Protein AF-A0A6A5GHJ8-F1 (afdb_monomer_lite)

Structure (mmCIF, N/CA/C/O backbone):
data_AF-A0A6A5GHJ8-F1
#
_entry.id   AF-A0A6A5GHJ8-F1
#
loop_
_atom_site.group_PDB
_atom_site.id
_atom_site.type_symbol
_atom_site.label_atom_id
_atom_site.label_alt_id
_atom_site.label_comp_id
_atom_site.label_asym_id
_atom_site.label_entity_id
_atom_site.label_seq_id
_atom_site.pdbx_PDB_ins_code
_atom_site.Cartn_x
_atom_site.Cartn_y
_atom_site.Cartn_z
_atom_site.occupancy
_atom_site.B_iso_or_equiv
_atom_site.auth_seq_id
_atom_site.auth_comp_id
_atom_site.auth_asym_id
_atom_site.auth_atom_id
_atom_site.pdbx_PDB_model_num
ATOM 1 N N . MET A 1 1 ? 46.602 -2.888 20.225 1.00 34.94 1 MET A N 1
ATOM 2 C CA . MET A 1 1 ? 45.746 -1.893 19.546 1.00 34.94 1 MET A CA 1
ATOM 3 C C . MET A 1 1 ? 44.766 -2.659 18.675 1.00 34.94 1 MET A C 1
ATOM 5 O O . MET A 1 1 ? 45.175 -3.186 17.652 1.00 34.94 1 MET A O 1
ATOM 9 N N . ALA A 1 2 ? 43.526 -2.841 19.134 1.00 34.81 2 ALA A N 1
ATOM 10 C CA . ALA A 1 2 ? 42.491 -3.507 18.349 1.00 34.81 2 ALA A CA 1
ATOM 11 C C . ALA A 1 2 ? 41.750 -2.437 17.544 1.00 34.81 2 ALA A C 1
ATOM 13 O O . ALA A 1 2 ? 40.943 -1.687 18.087 1.00 34.81 2 ALA A O 1
ATOM 14 N N . SER A 1 3 ? 42.080 -2.329 16.262 1.00 38.59 3 SER A N 1
ATOM 15 C CA . SER A 1 3 ? 41.317 -1.566 15.281 1.00 38.59 3 SER A CA 1
ATOM 16 C C . SER A 1 3 ? 39.953 -2.238 15.123 1.00 38.59 3 SER A C 1
ATOM 18 O O . SER A 1 3 ? 39.800 -3.218 14.395 1.00 38.59 3 SER A O 1
ATOM 20 N N . GLN A 1 4 ? 38.955 -1.743 15.860 1.00 37.94 4 GLN A N 1
ATOM 21 C CA . GLN A 1 4 ? 37.564 -2.109 15.636 1.00 37.94 4 GLN A CA 1
ATOM 22 C C . GLN A 1 4 ? 37.184 -1.659 14.226 1.00 37.94 4 GLN A C 1
ATOM 24 O O . GLN A 1 4 ? 37.073 -0.471 13.931 1.00 37.94 4 GLN A O 1
ATOM 29 N N . SER A 1 5 ? 37.035 -2.646 13.344 1.00 37.50 5 SER A N 1
ATOM 30 C CA . SER A 1 5 ? 36.399 -2.501 12.045 1.00 37.50 5 SER A CA 1
ATOM 31 C C . SER A 1 5 ? 35.004 -1.928 12.279 1.00 37.50 5 SER A C 1
ATOM 33 O O . SER A 1 5 ? 34.115 -2.613 12.788 1.00 37.50 5 SER A O 1
ATOM 35 N N . PHE A 1 6 ? 34.839 -0.649 11.948 1.00 31.45 6 PHE A N 1
ATOM 36 C CA . PHE A 1 6 ? 33.551 0.018 11.852 1.00 31.45 6 PHE A CA 1
ATOM 37 C C . PHE A 1 6 ? 32.807 -0.647 10.689 1.00 31.45 6 PHE A C 1
ATOM 39 O O . PHE A 1 6 ? 32.871 -0.206 9.544 1.00 31.45 6 PHE A O 1
ATOM 46 N N . ARG A 1 7 ? 32.181 -1.801 10.957 1.00 34.72 7 ARG A N 1
ATOM 47 C CA . ARG A 1 7 ? 31.175 -2.372 10.066 1.00 34.72 7 ARG A CA 1
ATOM 48 C C . ARG A 1 7 ? 30.065 -1.340 10.012 1.00 34.72 7 ARG A C 1
ATOM 50 O O . ARG A 1 7 ? 29.261 -1.271 10.936 1.00 34.72 7 ARG A O 1
ATOM 57 N N . SER A 1 8 ? 30.062 -0.536 8.953 1.00 38.72 8 SER A N 1
ATOM 58 C CA . SER A 1 8 ? 28.949 0.325 8.580 1.00 38.72 8 SER A CA 1
ATOM 59 C C . SER A 1 8 ? 27.698 -0.542 8.544 1.00 38.72 8 SER A C 1
ATOM 61 O O . SER A 1 8 ? 27.477 -1.313 7.609 1.00 38.72 8 SER A O 1
ATOM 63 N N . GLN A 1 9 ? 26.928 -0.501 9.629 1.00 37.31 9 GLN A N 1
ATOM 64 C CA . GLN A 1 9 ? 25.613 -1.106 9.664 1.00 37.31 9 GLN A CA 1
ATOM 65 C C . GLN A 1 9 ? 24.791 -0.370 8.603 1.00 37.31 9 GLN A C 1
ATOM 67 O O . GLN A 1 9 ? 24.818 0.862 8.590 1.00 37.31 9 GLN A O 1
ATOM 72 N N . PRO A 1 10 ? 24.098 -1.076 7.694 1.00 39.78 10 PRO A N 1
ATOM 73 C CA . PRO A 1 10 ? 23.221 -0.405 6.754 1.00 39.78 10 PRO A CA 1
ATOM 74 C C . PRO A 1 10 ? 22.188 0.368 7.570 1.00 39.78 10 PRO A C 1
ATOM 76 O O . PRO A 1 10 ? 21.503 -0.211 8.427 1.00 39.78 10 PRO A O 1
ATOM 79 N N . MET A 1 11 ? 22.166 1.680 7.329 1.00 34.62 11 MET A N 1
ATOM 80 C CA . MET A 1 11 ? 21.236 2.636 7.916 1.00 34.62 11 MET A CA 1
ATOM 81 C C . MET A 1 11 ? 19.828 2.053 7.798 1.00 34.62 11 MET A C 1
ATOM 83 O O . MET A 1 11 ? 19.478 1.469 6.776 1.00 34.62 11 MET A O 1
ATOM 87 N N . GLU A 1 12 ? 19.031 2.167 8.851 1.00 40.69 12 GLU A N 1
ATOM 88 C CA . GLU A 1 12 ? 17.725 1.509 8.999 1.00 40.69 12 GLU A CA 1
ATOM 89 C C . GLU A 1 12 ? 16.799 1.718 7.781 1.00 40.69 12 GLU A C 1
ATOM 91 O O . GLU A 1 12 ? 16.112 0.793 7.352 1.00 40.69 12 GLU A O 1
ATOM 96 N N . GLY A 1 13 ? 16.909 2.876 7.118 1.00 37.28 13 GLY A N 1
ATOM 97 C CA . GLY A 1 13 ? 16.238 3.172 5.848 1.00 37.28 13 GLY A CA 1
ATOM 98 C C . GLY A 1 13 ? 16.669 2.304 4.654 1.00 37.28 13 GLY A C 1
ATOM 99 O O . GLY A 1 13 ? 15.821 1.903 3.866 1.00 37.28 13 GLY A O 1
ATOM 100 N N . GLU A 1 14 ? 17.946 1.932 4.520 1.00 34.12 14 GLU A N 1
ATOM 101 C CA . GLU A 1 14 ? 18.407 1.013 3.463 1.00 34.12 14 GLU A CA 1
ATOM 102 C C . GLU A 1 14 ? 17.938 -0.424 3.700 1.00 34.12 14 GLU A C 1
ATOM 104 O O . GLU A 1 14 ? 17.743 -1.185 2.750 1.00 34.12 14 GLU A O 1
ATOM 109 N N . ARG A 1 15 ? 17.765 -0.808 4.970 1.00 46.78 15 ARG A N 1
ATOM 110 C CA . ARG A 1 15 ? 17.243 -2.127 5.339 1.00 46.78 15 ARG A CA 1
ATOM 111 C C . ARG A 1 15 ? 15.762 -2.235 4.986 1.00 46.78 15 ARG A C 1
ATOM 113 O O . ARG A 1 15 ? 15.377 -3.244 4.405 1.00 46.78 15 ARG A O 1
ATOM 120 N N . LEU A 1 16 ? 15.001 -1.168 5.246 1.00 45.66 16 LEU A N 1
ATOM 121 C CA . LEU A 1 16 ? 13.592 -1.033 4.872 1.00 45.66 16 LEU A CA 1
ATOM 122 C C . LEU A 1 16 ? 13.396 -0.997 3.352 1.00 45.66 16 LEU A C 1
ATOM 124 O O . LEU A 1 16 ? 12.539 -1.694 2.830 1.00 45.66 16 LEU A O 1
ATOM 128 N N . ILE A 1 17 ? 14.231 -0.265 2.607 1.00 48.81 17 ILE A N 1
ATOM 129 C CA . ILE A 1 17 ? 14.147 -0.251 1.136 1.00 48.81 17 ILE A CA 1
ATOM 130 C C . ILE A 1 17 ? 14.503 -1.626 0.561 1.00 48.81 17 ILE A C 1
ATOM 132 O O . ILE A 1 17 ? 13.843 -2.091 -0.360 1.00 48.81 17 ILE A O 1
ATOM 136 N N . LYS A 1 18 ? 15.509 -2.323 1.103 1.00 52.31 18 LYS A N 1
ATOM 137 C CA . LYS A 1 18 ? 15.834 -3.690 0.663 1.00 52.31 18 LYS A CA 1
ATOM 138 C C . LYS A 1 18 ? 14.726 -4.681 1.011 1.00 52.31 18 LYS A C 1
ATOM 140 O O . LYS A 1 18 ? 14.413 -5.509 0.162 1.00 52.31 18 LYS A O 1
ATOM 145 N N . SER A 1 19 ? 14.125 -4.605 2.200 1.00 55.12 19 SER A N 1
ATOM 146 C CA . SER A 1 19 ? 12.979 -5.453 2.548 1.00 55.12 19 SER A CA 1
ATOM 147 C C . SER A 1 19 ? 11.765 -5.138 1.685 1.00 55.12 19 SER A C 1
ATOM 149 O O . SER A 1 19 ? 11.141 -6.073 1.210 1.00 55.12 19 SER A O 1
ATOM 151 N N . ASP A 1 20 ? 11.488 -3.866 1.394 1.00 55.97 20 ASP A N 1
ATOM 152 C CA . ASP A 1 20 ? 10.371 -3.447 0.542 1.00 55.97 20 ASP A CA 1
ATOM 153 C C . ASP A 1 20 ? 10.600 -3.864 -0.915 1.00 55.97 20 ASP A C 1
ATOM 155 O O . ASP A 1 20 ? 9.678 -4.335 -1.566 1.00 55.97 20 ASP A O 1
ATOM 159 N N . VAL A 1 21 ? 11.828 -3.763 -1.432 1.00 55.88 21 VAL A N 1
ATOM 160 C CA . VAL A 1 21 ? 12.186 -4.197 -2.794 1.00 55.88 21 VAL A CA 1
ATOM 161 C C . VAL A 1 21 ? 12.163 -5.717 -2.916 1.00 55.88 21 VAL A C 1
ATOM 163 O O . VAL A 1 21 ? 11.710 -6.225 -3.938 1.00 55.88 21 VAL A O 1
ATOM 166 N N . ILE A 1 22 ? 12.621 -6.456 -1.900 1.00 59.03 22 ILE A N 1
ATOM 167 C CA . ILE A 1 22 ? 12.542 -7.921 -1.897 1.00 59.03 22 ILE A CA 1
ATOM 168 C C . ILE A 1 22 ? 11.088 -8.367 -1.726 1.00 59.03 22 ILE A C 1
ATOM 170 O O . ILE A 1 22 ? 10.646 -9.202 -2.499 1.00 59.03 22 ILE A O 1
ATOM 174 N N . TRP A 1 23 ? 10.319 -7.764 -0.817 1.00 59.50 23 TRP A N 1
ATOM 175 C CA . TRP A 1 23 ? 8.888 -8.027 -0.633 1.00 59.50 23 TRP A CA 1
ATOM 176 C C . TRP A 1 23 ? 8.089 -7.708 -1.892 1.00 59.50 23 TRP A C 1
ATOM 178 O O . TRP A 1 23 ? 7.283 -8.518 -2.322 1.00 59.50 23 TRP A O 1
ATOM 188 N N . TYR A 1 24 ? 8.342 -6.567 -2.531 1.00 57.81 24 TYR A N 1
ATOM 189 C CA . TYR A 1 24 ? 7.675 -6.165 -3.766 1.00 57.81 24 TYR A CA 1
ATOM 190 C C . TYR A 1 24 ? 8.089 -7.067 -4.926 1.00 57.81 24 TYR A C 1
ATOM 192 O O . TYR A 1 24 ? 7.242 -7.458 -5.714 1.00 57.81 24 TYR A O 1
ATOM 200 N N . LYS A 1 25 ? 9.362 -7.471 -5.016 1.00 53.84 25 LYS A N 1
ATOM 201 C CA . LYS A 1 25 ? 9.823 -8.447 -6.011 1.00 53.84 25 LYS A CA 1
ATOM 202 C C . LYS A 1 25 ? 9.192 -9.824 -5.786 1.00 53.84 25 LYS A C 1
ATOM 204 O O . LYS A 1 25 ? 8.771 -10.437 -6.758 1.00 53.84 25 LYS A O 1
ATOM 209 N N . ASP A 1 26 ? 9.097 -10.293 -4.545 1.00 52.75 26 ASP A N 1
ATOM 210 C CA . ASP A 1 26 ? 8.532 -11.604 -4.205 1.00 52.75 26 ASP A CA 1
ATOM 211 C C . ASP A 1 26 ? 7.001 -11.593 -4.361 1.00 52.75 26 ASP A C 1
ATOM 213 O O . ASP A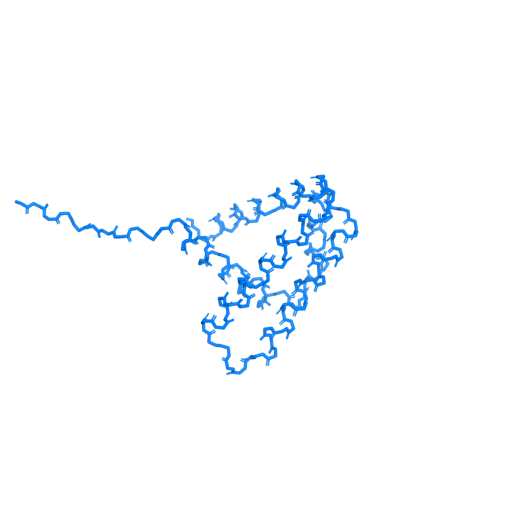 1 26 ? 6.450 -12.469 -5.018 1.00 52.75 26 ASP A O 1
ATOM 217 N N . LYS A 1 27 ? 6.288 -10.556 -3.903 1.00 53.25 27 LYS A N 1
ATOM 218 C CA . LYS A 1 27 ? 4.840 -10.426 -4.137 1.00 53.25 27 LYS A CA 1
ATOM 219 C C . LYS A 1 27 ? 4.488 -10.171 -5.599 1.00 53.25 27 LYS A C 1
ATOM 221 O O . LYS A 1 27 ? 3.649 -10.892 -6.124 1.00 53.25 27 LYS A O 1
ATOM 226 N N . LEU A 1 28 ? 5.137 -9.238 -6.308 1.00 51.16 28 LEU A N 1
ATOM 227 C CA . LEU A 1 28 ? 4.813 -9.016 -7.727 1.00 51.16 28 LEU A CA 1
ATOM 228 C C . LEU A 1 28 ? 5.164 -10.222 -8.602 1.00 51.16 28 LEU A C 1
ATOM 230 O O . LEU A 1 28 ? 4.413 -10.508 -9.531 1.00 51.16 28 LEU A O 1
ATOM 234 N N . CYS A 1 29 ? 6.271 -10.929 -8.344 1.00 41.03 29 CYS A N 1
ATOM 235 C CA . CYS A 1 29 ? 6.628 -12.098 -9.154 1.00 41.03 29 CYS A CA 1
ATOM 236 C C . CYS A 1 29 ? 5.792 -13.345 -8.829 1.00 41.03 29 CYS A C 1
ATOM 238 O O . CYS A 1 29 ? 5.727 -14.237 -9.673 1.00 41.03 29 CYS A O 1
ATOM 240 N N . THR A 1 30 ? 5.138 -13.414 -7.663 1.00 40.94 30 THR A N 1
ATOM 241 C CA . THR A 1 30 ? 4.345 -14.592 -7.258 1.00 40.94 30 THR A CA 1
ATOM 242 C C . THR A 1 30 ? 2.824 -14.374 -7.355 1.00 40.94 30 THR A C 1
ATOM 244 O O . THR A 1 30 ? 2.070 -15.344 -7.384 1.00 40.94 30 THR A O 1
ATOM 247 N N . GLU A 1 31 ? 2.336 -13.132 -7.469 1.00 41.28 31 GLU A N 1
ATOM 248 C CA . GLU A 1 31 ? 0.897 -12.803 -7.416 1.00 41.28 31 GLU A CA 1
ATOM 249 C C . GLU A 1 31 ? 0.249 -12.499 -8.778 1.00 41.28 31 GLU A C 1
ATOM 251 O O . GLU A 1 31 ? -0.695 -11.719 -8.870 1.00 41.28 31 GLU A O 1
ATOM 256 N N . THR A 1 32 ? 0.641 -13.186 -9.854 1.00 39.06 32 THR A N 1
ATOM 257 C CA . THR A 1 32 ? -0.217 -13.239 -11.061 1.00 39.06 32 THR A CA 1
ATOM 258 C C . THR A 1 32 ? -1.443 -14.159 -10.867 1.00 39.06 32 THR A C 1
ATOM 260 O O . THR A 1 32 ? -2.248 -14.300 -11.779 1.00 39.06 32 THR A O 1
ATOM 263 N N . PHE A 1 33 ? -1.630 -14.761 -9.677 1.00 38.25 33 PHE A N 1
ATOM 264 C CA . PHE A 1 33 ? -2.704 -15.732 -9.395 1.00 38.25 33 PHE A CA 1
ATOM 265 C C . PHE A 1 33 ? -3.437 -15.594 -8.037 1.00 38.25 33 PHE A C 1
ATOM 267 O O . PHE A 1 33 ? -4.150 -16.518 -7.653 1.00 38.25 33 PHE A O 1
ATOM 274 N N . LYS A 1 34 ? -3.330 -14.470 -7.302 1.00 48.34 34 LYS A N 1
ATOM 275 C CA . LYS A 1 34 ? -3.976 -14.315 -5.969 1.00 48.34 34 LYS A CA 1
ATOM 276 C C . LYS A 1 34 ? -4.600 -12.936 -5.682 1.00 48.34 34 LYS A C 1
ATOM 278 O O . LYS A 1 34 ? -4.554 -12.449 -4.556 1.00 48.34 34 LYS A O 1
ATOM 283 N N . SER A 1 35 ? -5.246 -12.325 -6.680 1.00 59.91 35 SER A N 1
ATOM 284 C CA . SER A 1 35 ? -6.064 -11.109 -6.480 1.00 59.91 35 SER A CA 1
ATOM 285 C C . SER A 1 35 ? -7.064 -11.267 -5.321 1.00 59.91 35 SER A C 1
ATOM 287 O O . SER A 1 35 ? -7.238 -10.348 -4.524 1.00 59.91 35 SER A O 1
ATOM 289 N N . ASP A 1 36 ? -7.674 -12.447 -5.181 1.00 70.81 36 ASP A N 1
ATOM 290 C CA . ASP A 1 36 ? -8.725 -12.683 -4.186 1.00 70.81 36 ASP A CA 1
ATOM 291 C C . ASP A 1 36 ? -8.197 -12.877 -2.761 1.00 70.81 36 ASP A C 1
ATOM 293 O O . ASP A 1 36 ? -8.817 -12.386 -1.821 1.00 70.81 36 ASP A O 1
ATOM 297 N N . GLU A 1 37 ? -7.042 -13.524 -2.575 1.00 75.19 37 GLU A N 1
ATOM 298 C CA . GLU A 1 37 ? -6.443 -13.671 -1.240 1.00 75.19 37 GLU A CA 1
ATOM 299 C C . GLU A 1 37 ? -5.918 -12.331 -0.722 1.00 75.19 37 GLU A C 1
ATOM 301 O O . GLU A 1 37 ? -6.205 -11.957 0.413 1.00 75.19 37 GLU A O 1
ATOM 306 N N . TYR A 1 38 ? -5.228 -11.557 -1.566 1.00 77.12 38 TYR A N 1
ATOM 307 C CA . TYR A 1 38 ? -4.754 -10.227 -1.182 1.00 77.12 38 TYR A CA 1
ATOM 308 C C . TYR A 1 38 ? -5.924 -9.284 -0.869 1.00 77.12 38 TYR A C 1
ATOM 310 O O . TYR A 1 38 ? -5.906 -8.573 0.137 1.00 77.12 38 TYR A O 1
ATOM 318 N N . ARG A 1 39 ? -6.996 -9.335 -1.670 1.00 84.00 39 ARG A N 1
ATOM 319 C CA . ARG A 1 39 ? -8.243 -8.617 -1.383 1.00 84.00 39 ARG A CA 1
ATOM 320 C C . ARG A 1 39 ? -8.862 -9.058 -0.055 1.00 84.00 39 ARG A C 1
ATOM 322 O O . ARG A 1 39 ? -9.246 -8.201 0.736 1.00 84.00 39 ARG A O 1
ATOM 329 N N . ALA A 1 40 ? -8.937 -10.363 0.210 1.00 86.94 40 ALA A N 1
ATOM 330 C CA . ALA A 1 40 ? -9.483 -10.899 1.454 1.00 86.94 40 ALA A CA 1
ATOM 331 C C . ALA A 1 40 ? -8.675 -10.451 2.681 1.00 86.94 40 ALA A C 1
ATOM 333 O O . ALA A 1 40 ? -9.263 -10.082 3.696 1.00 86.94 40 ALA A O 1
ATOM 334 N N . GLU A 1 41 ? -7.345 -10.406 2.587 1.00 85.62 41 GLU A N 1
ATOM 335 C CA . GLU A 1 41 ? -6.492 -9.894 3.662 1.00 85.62 41 GLU A CA 1
ATOM 336 C C . GLU A 1 41 ? -6.753 -8.411 3.951 1.00 85.62 41 GLU A C 1
ATOM 338 O O . GLU A 1 41 ? -6.886 -8.027 5.118 1.00 85.62 41 GLU A O 1
ATOM 343 N N . LEU A 1 42 ? -6.874 -7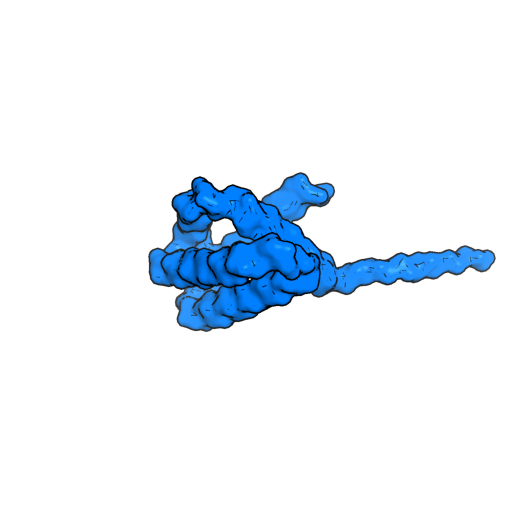.580 2.911 1.00 86.94 42 LEU A N 1
ATOM 344 C CA . LEU A 1 42 ? -7.176 -6.156 3.067 1.00 86.94 42 LEU A CA 1
ATOM 345 C C . LEU A 1 42 ? -8.554 -5.949 3.716 1.00 86.94 42 LEU A C 1
ATOM 347 O O . LEU A 1 42 ? -8.666 -5.207 4.692 1.00 86.94 42 LEU A O 1
ATOM 351 N N . VAL A 1 43 ? -9.577 -6.672 3.252 1.00 90.12 43 VAL A N 1
ATOM 352 C CA . VAL A 1 43 ? -10.925 -6.646 3.849 1.00 90.12 43 VAL A CA 1
ATOM 353 C C . VAL A 1 43 ? -10.889 -7.116 5.307 1.00 90.12 43 VAL A C 1
ATOM 355 O O . VAL A 1 43 ? -11.451 -6.460 6.181 1.00 90.12 43 VAL A O 1
ATOM 358 N N . SER A 1 44 ? -10.170 -8.203 5.609 1.00 90.38 44 SER A N 1
ATOM 359 C CA . SER A 1 44 ? -10.029 -8.718 6.981 1.00 90.38 44 SER A CA 1
ATOM 360 C C . SER A 1 44 ? -9.312 -7.747 7.925 1.00 90.38 44 SER A C 1
ATOM 362 O O . SER A 1 44 ? -9.488 -7.819 9.139 1.00 90.38 44 SER A O 1
ATOM 364 N N . SER A 1 45 ? -8.524 -6.821 7.369 1.00 86.19 45 SER A N 1
ATOM 365 C CA . SER A 1 45 ? -7.819 -5.781 8.122 1.00 86.19 45 SER A CA 1
ATOM 366 C C . SER A 1 45 ? -8.721 -4.594 8.479 1.00 86.19 45 SER A C 1
ATOM 368 O O . SER A 1 45 ? -8.289 -3.708 9.215 1.00 86.19 45 SER A O 1
ATOM 370 N N . GLY A 1 46 ? -9.971 -4.591 8.000 1.00 90.88 46 GLY A N 1
ATOM 371 C CA . GLY A 1 46 ? -10.972 -3.567 8.293 1.00 90.88 46 GLY A CA 1
ATOM 372 C C . GLY A 1 46 ? -11.010 -2.415 7.290 1.00 90.88 46 GLY A C 1
ATOM 373 O O . GLY A 1 46 ? -11.616 -1.393 7.591 1.00 90.88 46 GLY A O 1
ATOM 374 N N . LEU A 1 47 ? -10.373 -2.565 6.123 1.00 91.56 47 LEU A N 1
ATOM 375 C CA . LEU A 1 47 ? -10.442 -1.568 5.054 1.00 91.56 47 LEU A CA 1
ATOM 376 C C . LEU A 1 47 ? -11.820 -1.563 4.392 1.00 91.56 47 LEU A C 1
ATOM 378 O O . LEU A 1 47 ? -12.406 -2.614 4.115 1.00 91.56 47 LEU A O 1
ATOM 382 N N . THR A 1 48 ? -12.306 -0.367 4.076 1.00 94.19 48 THR A N 1
ATOM 383 C CA . THR A 1 48 ? -13.514 -0.184 3.273 1.00 94.19 48 THR A CA 1
ATOM 384 C C . THR A 1 48 ? -13.318 -0.706 1.852 1.00 94.19 48 THR A C 1
ATOM 386 O O . THR A 1 48 ? -12.214 -0.689 1.305 1.00 94.19 48 THR A O 1
ATOM 389 N N . GLN A 1 49 ? -14.410 -1.123 1.203 1.00 91.44 49 GLN A N 1
ATOM 390 C CA . GLN A 1 49 ? -14.348 -1.639 -0.168 1.00 91.44 49 GLN A CA 1
ATOM 391 C C . GLN A 1 49 ? -13.711 -0.632 -1.139 1.00 91.44 49 GLN A C 1
ATOM 393 O O . GLN A 1 49 ? -12.896 -1.016 -1.970 1.00 91.44 49 GLN A O 1
ATOM 398 N N . GLN A 1 50 ? -14.014 0.659 -0.976 1.00 92.19 50 GLN A N 1
ATOM 399 C CA . GLN A 1 50 ? -13.432 1.731 -1.782 1.00 92.19 50 GLN A CA 1
ATOM 400 C C . GLN A 1 50 ? -11.910 1.837 -1.598 1.00 92.19 50 GLN A C 1
ATOM 402 O O . GLN A 1 50 ? -11.182 1.966 -2.584 1.00 92.19 50 GLN A O 1
ATOM 407 N N . ALA A 1 51 ? -11.415 1.761 -0.358 1.00 90.62 51 ALA A N 1
ATOM 408 C CA . ALA A 1 51 ? -9.981 1.783 -0.086 1.00 90.62 51 ALA A CA 1
ATOM 409 C C . ALA A 1 51 ? -9.283 0.540 -0.663 1.00 90.62 51 ALA A C 1
ATOM 411 O O . ALA A 1 51 ? -8.234 0.660 -1.298 1.00 90.62 51 ALA A O 1
ATOM 412 N N . VAL A 1 52 ? -9.896 -0.639 -0.509 1.00 90.50 52 VAL A N 1
ATOM 413 C CA . VAL A 1 52 ? -9.410 -1.903 -1.085 1.00 90.50 52 VAL A CA 1
ATOM 414 C C . VAL A 1 52 ? -9.295 -1.808 -2.606 1.00 90.50 52 VAL A C 1
ATOM 416 O O . VAL A 1 52 ? -8.242 -2.124 -3.157 1.00 90.50 52 VAL A O 1
ATOM 419 N N . ASP A 1 53 ? -10.336 -1.333 -3.287 1.00 89.50 53 ASP A N 1
ATOM 420 C CA . ASP A 1 53 ? -10.349 -1.234 -4.749 1.00 89.50 53 ASP A CA 1
ATOM 421 C C . ASP A 1 53 ? -9.276 -0.251 -5.252 1.00 89.50 53 ASP A C 1
ATOM 423 O O . ASP A 1 53 ? -8.585 -0.524 -6.238 1.00 89.50 53 ASP A O 1
ATOM 427 N N . GLY A 1 54 ? -9.062 0.861 -4.539 1.00 89.38 54 GLY A N 1
ATOM 428 C CA . GLY A 1 54 ? -7.989 1.808 -4.844 1.00 89.38 54 GLY A CA 1
ATOM 429 C C . GLY A 1 54 ? -6.586 1.219 -4.663 1.00 89.38 54 GLY A C 1
ATOM 430 O O . GLY A 1 54 ? -5.741 1.374 -5.548 1.00 89.38 54 GLY A O 1
ATOM 431 N N . ILE A 1 55 ? -6.350 0.481 -3.571 1.00 88.19 55 ILE A N 1
ATOM 432 C CA . ILE A 1 55 ? -5.085 -0.234 -3.320 1.00 88.19 55 ILE A CA 1
ATOM 433 C C . ILE A 1 55 ? -4.815 -1.250 -4.437 1.00 88.19 55 ILE A C 1
ATOM 435 O O . ILE A 1 55 ? -3.718 -1.276 -5.000 1.00 88.19 55 ILE A O 1
ATOM 439 N N . LEU A 1 56 ? -5.817 -2.058 -4.799 1.00 86.31 56 LEU A N 1
ATOM 440 C CA . LEU A 1 56 ? -5.700 -3.053 -5.867 1.00 86.31 56 LEU A CA 1
ATOM 441 C C . LEU A 1 56 ? -5.390 -2.399 -7.216 1.00 86.31 56 LEU A C 1
ATOM 443 O O . LEU A 1 56 ? -4.518 -2.876 -7.942 1.00 86.31 56 LEU A O 1
ATOM 447 N N . ASN A 1 57 ? -6.039 -1.279 -7.534 1.00 87.62 57 ASN A N 1
ATOM 448 C CA . ASN A 1 57 ? -5.794 -0.556 -8.777 1.00 87.62 57 ASN A CA 1
ATOM 449 C C . ASN A 1 57 ? -4.369 0.027 -8.853 1.00 87.62 57 ASN A C 1
ATOM 451 O O . ASN A 1 57 ? -3.707 -0.082 -9.890 1.00 87.62 57 ASN A O 1
ATOM 455 N N . ILE A 1 58 ? -3.866 0.612 -7.759 1.00 87.06 58 ILE A N 1
ATOM 456 C CA . ILE A 1 58 ? -2.496 1.150 -7.687 1.00 87.06 58 ILE A CA 1
ATOM 457 C C . ILE A 1 58 ? -1.475 0.025 -7.867 1.00 87.06 58 ILE A C 1
ATOM 459 O O . ILE A 1 58 ? -0.566 0.140 -8.694 1.00 87.06 58 ILE A O 1
ATOM 463 N N . SER A 1 59 ? -1.641 -1.076 -7.133 1.00 82.31 59 SER A N 1
ATOM 464 C CA . SER A 1 59 ? -0.748 -2.235 -7.211 1.00 82.31 59 SER A CA 1
ATOM 465 C C . SER A 1 59 ? -0.787 -2.900 -8.589 1.00 82.31 59 SER A C 1
ATOM 467 O O . SER A 1 59 ? 0.266 -3.167 -9.169 1.00 82.31 59 SER A O 1
ATOM 469 N N . GLY A 1 60 ? -1.974 -3.078 -9.175 1.00 80.00 60 GLY A N 1
ATOM 470 C CA . GLY A 1 60 ? -2.133 -3.621 -10.526 1.00 80.00 60 GLY A CA 1
ATOM 471 C C . GLY A 1 60 ? -1.490 -2.737 -11.597 1.00 80.00 60 GLY A C 1
ATOM 472 O O . GLY A 1 60 ? -0.762 -3.227 -12.461 1.00 80.00 60 GLY A O 1
ATOM 473 N N . THR A 1 61 ? -1.673 -1.417 -11.509 1.00 83.69 61 THR A N 1
ATOM 474 C CA . THR A 1 61 ? -1.049 -0.457 -12.437 1.00 83.69 61 THR A CA 1
ATOM 475 C C . THR A 1 61 ? 0.475 -0.486 -12.337 1.00 83.69 61 THR A C 1
ATOM 477 O O . THR A 1 61 ? 1.170 -0.442 -13.360 1.00 83.69 61 THR A O 1
ATOM 480 N N . ALA A 1 62 ? 1.011 -0.584 -11.120 1.00 80.06 62 ALA A N 1
ATOM 481 C CA . ALA A 1 62 ? 2.447 -0.663 -10.892 1.00 80.06 62 ALA A CA 1
ATOM 482 C C . ALA A 1 62 ? 3.038 -1.978 -11.425 1.00 80.06 62 ALA A C 1
ATOM 484 O O . ALA A 1 62 ? 4.075 -1.944 -12.092 1.00 80.06 62 ALA A O 1
ATOM 485 N N . TYR A 1 63 ? 2.338 -3.104 -11.241 1.00 75.69 63 TYR A N 1
ATOM 486 C CA . TYR A 1 63 ? 2.711 -4.391 -11.833 1.00 75.69 63 TYR A CA 1
ATOM 487 C C . TYR A 1 63 ? 2.745 -4.328 -13.358 1.00 75.69 63 TYR A C 1
ATOM 489 O O . TYR A 1 63 ? 3.769 -4.644 -13.957 1.00 75.69 63 TYR A O 1
ATOM 497 N N . VAL A 1 64 ? 1.672 -3.855 -14.000 1.00 78.12 64 VAL A N 1
ATOM 498 C CA . VAL A 1 64 ? 1.613 -3.739 -15.467 1.00 78.12 64 VAL A CA 1
ATOM 499 C C . VAL A 1 64 ? 2.723 -2.826 -15.990 1.00 78.12 64 VAL A C 1
ATOM 501 O O . VAL A 1 64 ? 3.344 -3.126 -17.010 1.00 78.12 64 VAL A O 1
ATOM 504 N N . SER A 1 65 ? 3.004 -1.724 -15.293 1.00 77.06 65 SER A N 1
ATOM 505 C CA . SER A 1 65 ? 4.077 -0.794 -15.664 1.00 77.06 65 SER A CA 1
ATOM 506 C C . SER A 1 65 ? 5.461 -1.434 -15.552 1.00 77.06 65 SER A C 1
ATOM 508 O O . SER A 1 65 ? 6.299 -1.236 -16.428 1.00 77.06 65 SER A O 1
ATOM 510 N N . PHE A 1 66 ? 5.697 -2.230 -14.508 1.00 71.31 66 PHE A N 1
ATOM 511 C CA . PHE A 1 66 ? 6.948 -2.960 -14.324 1.00 71.31 66 PHE A CA 1
ATOM 512 C C . PHE A 1 66 ? 7.101 -4.109 -15.334 1.00 71.31 66 PHE A C 1
ATOM 514 O O . PHE A 1 66 ? 8.142 -4.222 -15.976 1.00 71.31 66 PHE A O 1
ATOM 521 N N . ALA A 1 67 ? 6.055 -4.913 -15.543 1.00 69.69 67 ALA A N 1
ATOM 522 C CA . ALA A 1 67 ? 6.051 -6.038 -16.478 1.00 69.69 67 ALA A CA 1
ATOM 523 C C . ALA A 1 67 ? 6.310 -5.596 -17.929 1.00 69.69 67 ALA A C 1
ATOM 525 O O . ALA A 1 67 ? 7.022 -6.276 -18.667 1.00 69.69 67 ALA A O 1
ATOM 526 N N . LYS A 1 68 ? 5.816 -4.414 -18.327 1.00 70.06 68 LYS A N 1
ATOM 527 C CA . LYS A 1 68 ? 6.123 -3.801 -19.634 1.00 70.06 68 LYS A CA 1
ATOM 528 C C . LYS A 1 68 ? 7.616 -3.519 -19.841 1.00 70.06 68 LYS A C 1
ATOM 530 O O . LYS A 1 68 ? 8.072 -3.521 -20.979 1.00 70.06 68 LYS A O 1
ATOM 535 N N . ASN A 1 69 ? 8.385 -3.338 -18.768 1.00 64.50 69 ASN A N 1
ATOM 536 C CA . ASN A 1 69 ? 9.838 -3.151 -18.826 1.00 64.50 69 ASN A CA 1
ATOM 537 C C . ASN A 1 69 ? 10.621 -4.484 -18.842 1.00 64.50 69 ASN A C 1
ATOM 539 O O . ASN A 1 69 ? 11.852 -4.466 -18.816 1.00 64.50 69 ASN A O 1
ATOM 543 N N . GLY A 1 70 ? 9.929 -5.631 -18.889 1.00 54.81 70 GLY A N 1
ATOM 544 C CA . GLY A 1 70 ? 10.416 -6.957 -18.488 1.00 54.81 70 GLY A CA 1
ATOM 545 C C . GLY A 1 70 ? 11.705 -7.487 -19.129 1.00 54.81 70 GLY A C 1
ATOM 546 O O . GLY A 1 70 ? 12.393 -8.272 -18.487 1.00 54.81 70 GLY A O 1
ATOM 547 N N . ALA A 1 71 ? 12.093 -7.052 -20.331 1.00 53.09 71 ALA A N 1
ATOM 548 C CA . ALA A 1 71 ? 13.351 -7.489 -20.958 1.00 53.09 71 ALA A CA 1
ATOM 549 C C . ALA A 1 71 ? 14.583 -6.659 -20.531 1.00 53.09 71 ALA A C 1
ATOM 551 O O . ALA A 1 71 ? 15.705 -7.149 -20.598 1.00 53.09 71 ALA A O 1
ATOM 552 N N . ASN A 1 72 ? 14.373 -5.423 -20.061 1.00 54.97 72 ASN A N 1
ATOM 553 C CA . ASN A 1 72 ? 15.425 -4.465 -19.685 1.00 54.97 72 ASN A CA 1
ATOM 554 C C . ASN A 1 72 ? 15.340 -4.057 -18.203 1.00 54.97 72 ASN A C 1
ATOM 556 O O . ASN A 1 72 ? 15.943 -3.067 -17.778 1.00 54.97 72 ASN A O 1
ATOM 560 N N . ALA A 1 73 ? 14.552 -4.779 -17.404 1.00 59.41 73 ALA A N 1
ATOM 561 C CA . ALA A 1 73 ? 14.380 -4.506 -15.987 1.00 59.41 73 ALA A CA 1
ATOM 562 C C . ALA A 1 73 ? 15.660 -4.883 -15.222 1.00 59.41 73 ALA A C 1
ATOM 564 O O . ALA A 1 73 ? 15.873 -6.032 -14.844 1.00 59.41 73 ALA A O 1
ATOM 565 N N . ASN A 1 74 ? 16.533 -3.900 -15.005 1.00 66.56 74 ASN A N 1
ATOM 566 C CA . ASN A 1 74 ? 17.658 -4.033 -14.087 1.00 66.56 74 ASN A CA 1
ATOM 567 C C . ASN A 1 74 ? 17.207 -3.767 -12.634 1.00 66.56 74 ASN A C 1
ATOM 569 O O . ASN A 1 74 ? 16.096 -3.299 -12.379 1.00 66.56 74 ASN A O 1
ATOM 573 N N . PHE A 1 75 ? 18.074 -4.070 -11.666 1.00 65.75 75 PHE A N 1
ATOM 574 C CA . PHE A 1 75 ? 17.763 -3.906 -10.241 1.00 65.75 75 PHE A CA 1
ATOM 575 C C . PHE A 1 75 ? 17.405 -2.457 -9.860 1.00 65.75 75 PHE A C 1
ATOM 577 O O . PHE A 1 75 ? 16.529 -2.254 -9.025 1.00 65.75 75 PHE A O 1
ATOM 584 N N . GLY A 1 76 ? 18.015 -1.459 -10.510 1.00 68.19 76 G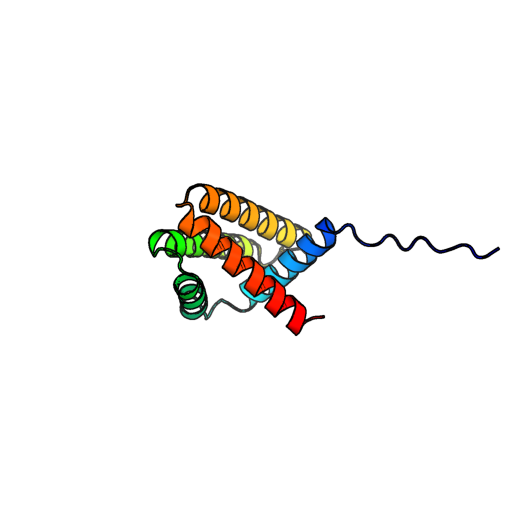LY A N 1
ATOM 585 C CA . GLY A 1 76 ? 17.671 -0.045 -10.324 1.00 68.19 76 GLY A CA 1
ATOM 586 C C . GLY A 1 76 ? 16.242 0.266 -10.768 1.00 68.19 76 GLY A C 1
ATOM 587 O O . GLY A 1 76 ? 15.464 0.807 -9.990 1.00 68.19 76 GLY A O 1
ATOM 588 N N . ASN A 1 77 ? 15.846 -0.201 -11.954 1.00 71.12 77 ASN A N 1
ATOM 589 C CA . ASN A 1 77 ? 14.480 -0.044 -12.466 1.00 71.12 77 ASN A CA 1
ATOM 590 C C . ASN A 1 77 ? 13.439 -0.694 -11.540 1.00 71.12 77 ASN A C 1
ATOM 592 O O . ASN A 1 77 ? 12.318 -0.199 -11.417 1.00 71.12 77 ASN A O 1
ATOM 596 N N . ALA A 1 78 ? 13.798 -1.805 -10.886 1.00 69.62 78 ALA A N 1
ATOM 597 C CA . ALA A 1 78 ? 12.949 -2.430 -9.879 1.00 69.62 78 ALA A CA 1
ATOM 598 C C . ALA A 1 78 ? 12.822 -1.550 -8.627 1.00 69.62 78 ALA A C 1
ATOM 600 O O . ALA A 1 78 ? 11.700 -1.302 -8.197 1.00 69.62 78 ALA A O 1
ATOM 601 N N . ILE A 1 79 ? 13.932 -1.026 -8.087 1.00 73.50 79 ILE A N 1
ATOM 602 C CA . ILE A 1 79 ? 13.915 -0.096 -6.942 1.00 73.50 79 ILE A CA 1
ATOM 603 C C . ILE A 1 79 ? 13.047 1.130 -7.243 1.00 73.50 79 ILE A C 1
ATOM 605 O O . ILE A 1 79 ? 12.206 1.499 -6.422 1.00 73.50 79 ILE A O 1
ATOM 609 N N . ASP A 1 80 ? 13.202 1.732 -8.421 1.00 79.12 80 ASP A N 1
ATOM 610 C CA . ASP A 1 80 ? 12.437 2.915 -8.818 1.00 79.12 80 ASP A CA 1
ATOM 611 C C . ASP A 1 80 ? 10.940 2.607 -8.927 1.00 79.12 80 ASP A C 1
ATOM 613 O O . ASP A 1 80 ? 10.103 3.376 -8.446 1.00 79.12 80 ASP A O 1
ATOM 617 N N . ALA A 1 81 ? 10.585 1.455 -9.507 1.00 77.69 81 ALA A N 1
ATOM 618 C CA . ALA A 1 81 ? 9.198 1.013 -9.606 1.00 77.69 81 ALA A CA 1
ATOM 619 C C . ALA A 1 81 ? 8.567 0.792 -8.221 1.00 77.69 81 ALA A C 1
ATOM 621 O O . ALA A 1 81 ? 7.457 1.270 -7.979 1.00 77.69 81 ALA A O 1
ATOM 622 N N . VAL A 1 82 ? 9.287 0.132 -7.305 1.00 75.19 82 VAL A N 1
ATOM 623 C CA . VAL A 1 82 ? 8.842 -0.096 -5.918 1.00 75.19 82 VAL A CA 1
ATOM 624 C C . VAL A 1 82 ? 8.658 1.233 -5.194 1.00 75.19 82 VAL A C 1
ATOM 626 O O . VAL A 1 82 ? 7.626 1.468 -4.572 1.00 75.19 82 VAL A O 1
ATOM 629 N N . THR A 1 83 ? 9.642 2.127 -5.304 1.00 80.00 83 THR A N 1
ATOM 630 C CA . THR A 1 83 ? 9.634 3.436 -4.640 1.00 80.00 83 THR A CA 1
ATOM 631 C C . THR A 1 83 ? 8.453 4.271 -5.120 1.00 80.00 83 THR A C 1
ATOM 633 O O . THR A 1 83 ? 7.702 4.820 -4.313 1.00 80.00 83 THR A O 1
ATOM 636 N N . LYS A 1 84 ? 8.223 4.310 -6.438 1.00 84.69 84 LYS A N 1
ATOM 637 C CA . LYS A 1 84 ? 7.089 5.023 -7.030 1.00 84.69 84 LYS A CA 1
ATOM 638 C C . LYS A 1 84 ? 5.751 4.429 -6.593 1.00 84.69 84 LYS A C 1
ATOM 640 O O . LYS A 1 84 ? 4.833 5.186 -6.267 1.00 84.69 84 LYS A O 1
ATOM 645 N N . TRP A 1 85 ? 5.632 3.102 -6.573 1.00 83.81 85 TRP A N 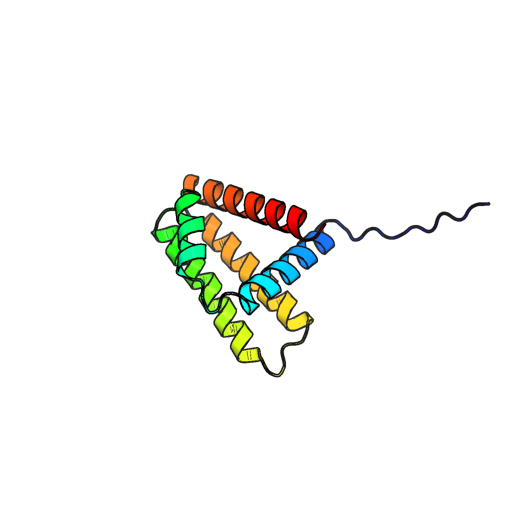1
ATOM 646 C CA . TRP A 1 85 ? 4.438 2.421 -6.072 1.00 83.81 85 TRP A CA 1
ATOM 647 C C . TRP A 1 85 ? 4.173 2.777 -4.608 1.00 83.81 85 TRP A C 1
ATOM 649 O O . TRP A 1 85 ? 3.074 3.225 -4.289 1.00 83.81 85 TRP A O 1
ATOM 659 N N . ARG A 1 86 ? 5.190 2.681 -3.747 1.00 81.06 86 ARG A N 1
ATOM 660 C CA . ARG A 1 86 ? 5.091 2.991 -2.316 1.00 81.06 86 ARG A CA 1
ATOM 661 C C . ARG A 1 86 ? 4.642 4.428 -2.080 1.00 81.06 86 ARG A C 1
ATOM 663 O O . ARG A 1 86 ? 3.678 4.648 -1.357 1.00 81.06 86 ARG A O 1
ATOM 670 N N . MET A 1 87 ? 5.263 5.399 -2.753 1.00 85.56 87 MET A N 1
ATOM 671 C CA . MET A 1 87 ? 4.855 6.806 -2.661 1.00 85.56 87 MET A CA 1
ATOM 672 C C . MET A 1 87 ? 3.408 7.026 -3.117 1.00 85.56 87 MET A C 1
ATOM 674 O O . MET A 1 87 ? 2.657 7.760 -2.478 1.00 85.56 87 MET A O 1
ATOM 678 N N . THR A 1 88 ? 3.003 6.389 -4.219 1.00 87.88 88 THR A N 1
ATOM 679 C CA . THR A 1 88 ? 1.628 6.482 -4.737 1.00 87.88 88 THR A CA 1
ATOM 680 C C . THR A 1 88 ? 0.632 5.904 -3.735 1.00 87.88 88 THR A C 1
ATOM 682 O O . THR A 1 88 ? -0.393 6.523 -3.458 1.00 87.88 88 THR A O 1
ATOM 685 N N . MET A 1 89 ? 0.965 4.753 -3.149 1.00 86.00 89 MET A N 1
ATOM 686 C CA . MET A 1 89 ? 0.158 4.078 -2.142 1.00 86.00 89 MET A CA 1
ATOM 687 C C . MET A 1 89 ? 0.024 4.915 -0.866 1.00 86.00 89 MET A C 1
ATOM 689 O O . MET A 1 89 ? -1.084 5.137 -0.391 1.00 86.00 89 MET A O 1
ATOM 693 N N . GLU A 1 90 ? 1.128 5.448 -0.339 1.00 84.50 90 GLU A N 1
ATOM 694 C CA . GLU A 1 90 ? 1.118 6.321 0.840 1.00 84.50 90 GLU A CA 1
ATOM 695 C C . GLU A 1 90 ? 0.281 7.584 0.616 1.00 84.50 90 GLU A C 1
ATOM 697 O O . GLU A 1 90 ? -0.475 7.995 1.497 1.00 84.50 90 GLU A O 1
ATOM 702 N N . ASN A 1 91 ? 0.394 8.199 -0.563 1.00 91.56 91 ASN A N 1
ATOM 703 C CA . ASN A 1 91 ? -0.404 9.370 -0.910 1.00 91.56 91 ASN A CA 1
ATOM 704 C C . ASN A 1 91 ? -1.890 9.028 -1.024 1.00 91.56 91 ASN A C 1
ATOM 706 O O . ASN A 1 91 ? -2.714 9.792 -0.534 1.00 91.56 91 ASN A O 1
ATOM 710 N N . PHE A 1 92 ? -2.234 7.884 -1.619 1.00 92.06 92 PHE A N 1
ATOM 711 C CA . PHE A 1 92 ? -3.616 7.413 -1.695 1.00 92.06 92 PHE A CA 1
ATOM 712 C C . PHE A 1 92 ? -4.206 7.127 -0.313 1.00 92.06 92 PHE A C 1
ATOM 714 O O . PHE A 1 92 ? -5.301 7.584 -0.003 1.00 92.06 92 PHE A O 1
ATOM 721 N N . VAL A 1 93 ? -3.478 6.417 0.549 1.00 88.00 93 VAL A N 1
ATOM 722 C CA . VAL A 1 93 ? -3.963 6.070 1.891 1.00 88.00 93 VAL A CA 1
ATOM 723 C C . VAL A 1 93 ? -4.221 7.331 2.720 1.00 88.00 93 VAL A C 1
ATOM 725 O O . VAL A 1 93 ? -5.240 7.411 3.398 1.00 88.00 93 VAL A O 1
ATOM 728 N N . LYS A 1 94 ? -3.379 8.367 2.600 1.00 91.69 94 LYS A N 1
ATOM 729 C CA . LYS A 1 94 ? -3.583 9.665 3.273 1.00 91.69 94 LYS A CA 1
ATOM 730 C C . LYS A 1 94 ? -4.874 10.388 2.870 1.00 91.69 94 LYS A C 1
ATOM 732 O O . LYS A 1 94 ? -5.314 11.253 3.622 1.00 91.69 94 LYS A O 1
ATOM 737 N N . THR A 1 95 ? -5.465 10.076 1.713 1.00 94.56 95 THR A N 1
ATOM 738 C CA . THR A 1 95 ? -6.756 10.655 1.300 1.00 94.56 95 THR A CA 1
ATOM 739 C C . THR A 1 95 ? -7.961 9.850 1.782 1.00 94.56 95 THR A C 1
ATOM 741 O O . THR A 1 95 ? -9.086 10.326 1.647 1.00 94.56 95 THR A O 1
ATOM 744 N N . GLN A 1 96 ? -7.747 8.654 2.341 1.00 93.50 96 GLN A N 1
ATOM 745 C CA . GLN A 1 96 ? -8.816 7.826 2.899 1.00 93.50 96 GLN A CA 1
ATOM 746 C C . GLN A 1 96 ? -9.209 8.285 4.311 1.00 93.50 96 GLN A C 1
ATOM 748 O O . GLN A 1 96 ? -8.568 9.158 4.904 1.00 93.50 96 GLN A O 1
ATOM 753 N N . SER A 1 97 ? -10.266 7.672 4.853 1.00 94.94 97 SER A N 1
ATOM 754 C CA . SER A 1 97 ? -10.722 7.888 6.230 1.00 94.94 97 SER A CA 1
ATOM 755 C C . SER A 1 97 ? -9.622 7.579 7.257 1.00 94.94 97 SER A C 1
ATOM 757 O O . SER A 1 97 ? -8.644 6.884 6.962 1.00 94.94 97 SER A O 1
ATOM 759 N N . LYS A 1 98 ? -9.760 8.094 8.485 1.00 94.56 98 LYS A N 1
ATOM 760 C CA . LYS A 1 98 ? -8.774 7.836 9.545 1.00 94.56 98 LYS A CA 1
ATOM 761 C C . LYS A 1 98 ? -8.741 6.347 9.904 1.00 94.56 98 LYS A C 1
ATOM 763 O O . LYS A 1 98 ? -7.673 5.786 10.129 1.00 94.56 98 LYS A O 1
ATOM 768 N N . GLU A 1 99 ? -9.907 5.719 9.873 1.00 93.94 99 GLU A N 1
ATOM 769 C CA . GLU A 1 99 ? -10.126 4.297 10.081 1.00 93.94 99 GLU A CA 1
ATOM 770 C C . GLU A 1 99 ? -9.392 3.459 9.025 1.00 93.94 99 GLU A C 1
ATOM 772 O O . GLU A 1 99 ? -8.670 2.528 9.381 1.00 93.94 99 GLU A O 1
ATOM 777 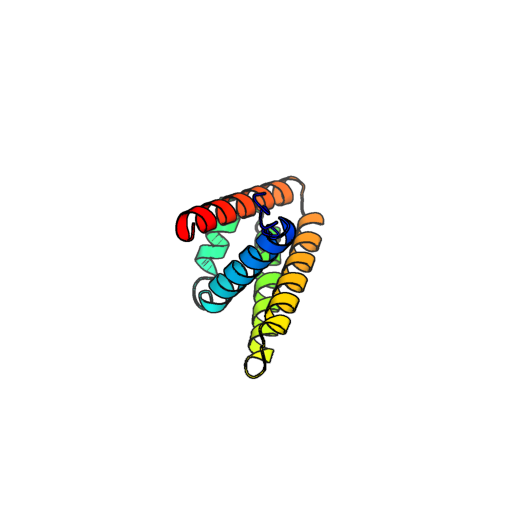N N . ASP A 1 100 ? -9.498 3.827 7.744 1.00 90.38 100 ASP A N 1
ATOM 778 C CA . ASP A 1 100 ? -8.806 3.139 6.647 1.00 90.38 100 ASP A CA 1
ATOM 779 C C . ASP A 1 100 ? -7.285 3.327 6.712 1.00 90.38 100 ASP A C 1
ATOM 781 O O . ASP A 1 100 ? -6.526 2.389 6.459 1.00 90.38 100 ASP A O 1
ATOM 785 N N . GLN A 1 101 ? -6.818 4.519 7.095 1.00 89.56 101 GLN A N 1
ATOM 786 C CA . GLN A 1 101 ? -5.392 4.777 7.315 1.00 89.56 101 GLN A CA 1
ATOM 787 C C . GLN A 1 101 ? -4.822 3.877 8.417 1.00 89.56 101 GLN A C 1
ATOM 789 O O . GLN A 1 101 ? -3.771 3.255 8.237 1.00 89.56 101 GLN A O 1
ATOM 794 N N . ASP A 1 102 ? -5.522 3.781 9.548 1.00 91.31 102 ASP A N 1
ATOM 795 C CA . ASP A 1 102 ? -5.090 2.972 10.686 1.00 91.31 102 ASP A CA 1
ATOM 796 C C . ASP A 1 102 ? -5.175 1.467 10.372 1.00 91.31 102 ASP A C 1
ATOM 798 O O . ASP A 1 102 ? -4.278 0.704 10.747 1.00 91.31 102 ASP A O 1
ATOM 802 N N . ALA A 1 103 ? -6.215 1.032 9.650 1.00 91.12 103 ALA A N 1
ATOM 803 C CA . ALA A 1 103 ? -6.369 -0.340 9.165 1.00 91.12 103 ALA A CA 1
ATOM 804 C C . ALA A 1 103 ? -5.227 -0.737 8.217 1.00 91.12 103 ALA A C 1
ATOM 806 O O . ALA A 1 103 ? -4.580 -1.769 8.420 1.00 91.12 103 ALA A O 1
ATOM 807 N N . TYR A 1 104 ? -4.909 0.117 7.239 1.00 85.38 104 TYR A N 1
ATOM 808 C CA . TYR A 1 104 ? -3.790 -0.108 6.327 1.00 85.38 104 TYR A CA 1
ATOM 809 C C . TYR A 1 104 ? -2.445 -0.142 7.066 1.00 85.38 104 TYR A C 1
ATOM 811 O O . TYR A 1 104 ? -1.610 -1.009 6.815 1.00 85.38 104 TYR A O 1
ATOM 819 N N . GLY A 1 105 ? -2.242 0.748 8.043 1.00 81.94 105 GLY A N 1
ATOM 820 C CA . GLY A 1 105 ? -1.040 0.750 8.877 1.00 81.94 105 GLY A CA 1
ATOM 821 C C . GLY A 1 105 ? -0.850 -0.552 9.666 1.00 81.94 105 GLY A C 1
ATOM 822 O O . GLY A 1 105 ? 0.264 -1.078 9.734 1.00 81.94 105 GLY A O 1
ATOM 823 N N . LYS A 1 106 ? -1.928 -1.112 10.233 1.00 85.75 106 LYS A N 1
ATOM 824 C CA . LYS A 1 106 ? -1.901 -2.425 10.908 1.00 85.75 106 LYS A CA 1
ATOM 825 C C . LYS A 1 106 ? -1.592 -3.557 9.932 1.00 85.75 106 LYS A C 1
ATOM 827 O O . LYS A 1 106 ? -0.780 -4.422 10.259 1.00 85.75 106 LYS A O 1
ATOM 832 N N . PHE A 1 107 ? -2.199 -3.528 8.746 1.00 84.44 107 PHE A N 1
ATOM 833 C CA . PHE A 1 107 ? -1.917 -4.488 7.683 1.00 84.44 107 PHE A CA 1
ATOM 834 C C . PHE A 1 107 ? -0.425 -4.497 7.321 1.00 84.44 107 PHE A C 1
ATOM 836 O O . PHE A 1 107 ? 0.199 -5.556 7.356 1.00 84.44 107 PHE A O 1
ATOM 843 N N . CYS A 1 108 ? 0.178 -3.330 7.073 1.00 80.25 108 CYS A N 1
ATOM 844 C CA . CYS A 1 108 ? 1.604 -3.222 6.751 1.00 80.25 108 CYS A CA 1
ATOM 845 C C . CYS A 1 108 ? 2.503 -3.810 7.847 1.00 80.25 108 CYS A C 1
ATOM 847 O O . CYS A 1 108 ? 3.391 -4.602 7.541 1.00 80.25 108 CYS A O 1
ATOM 849 N N . LYS A 1 109 ? 2.240 -3.492 9.123 1.00 79.00 109 LYS A N 1
ATOM 850 C CA . LYS A 1 109 ? 3.011 -4.042 10.254 1.00 79.00 109 LYS A CA 1
ATOM 851 C C . LYS A 1 109 ? 2.915 -5.563 10.337 1.00 79.00 109 LYS A C 1
ATOM 853 O O . LYS A 1 109 ? 3.927 -6.228 10.531 1.00 79.00 109 LYS A O 1
ATOM 858 N N . LYS A 1 110 ? 1.714 -6.123 10.153 1.00 80.94 110 LYS A N 1
ATOM 859 C CA . LYS A 1 110 ? 1.516 -7.578 10.126 1.00 80.94 110 LYS A CA 1
ATOM 860 C C . LYS A 1 110 ? 2.345 -8.220 9.011 1.00 80.94 110 LYS A C 1
ATOM 862 O O . LYS A 1 110 ? 3.028 -9.207 9.259 1.00 80.94 110 LYS A O 1
ATOM 867 N N . GLN A 1 1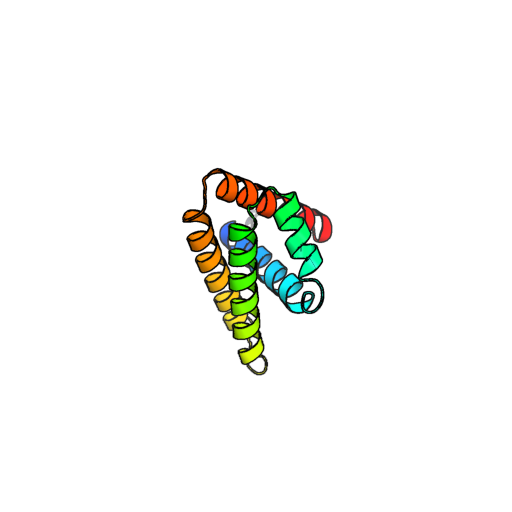11 ? 2.316 -7.649 7.807 1.00 74.75 111 GLN A N 1
ATOM 868 C CA . GLN A 1 111 ? 3.077 -8.189 6.679 1.00 74.75 111 GLN A CA 1
ATOM 869 C C . GLN A 1 111 ? 4.591 -8.101 6.899 1.00 74.75 111 GLN A C 1
ATOM 871 O O . GLN A 1 111 ? 5.309 -9.035 6.550 1.00 74.75 111 GLN A O 1
ATOM 876 N N . GLU A 1 112 ? 5.076 -7.023 7.515 1.00 72.69 112 GLU A N 1
ATOM 877 C CA . GLU A 1 112 ? 6.483 -6.885 7.898 1.00 72.69 112 GLU A CA 1
ATOM 878 C C . GLU A 1 112 ? 6.905 -7.960 8.913 1.00 72.69 112 GLU A C 1
ATOM 880 O O . GLU A 1 112 ? 7.957 -8.580 8.763 1.00 72.69 112 GLU A O 1
ATOM 885 N N . GLU A 1 113 ? 6.078 -8.230 9.927 1.00 76.75 113 GLU A N 1
ATOM 886 C CA . GLU A 1 113 ? 6.353 -9.267 10.924 1.00 76.75 113 GLU A CA 1
ATOM 887 C C . GLU A 1 113 ? 6.358 -10.676 10.328 1.00 76.75 113 GLU A C 1
ATOM 889 O O . GLU A 1 113 ? 7.254 -11.463 10.639 1.00 76.75 113 GLU A O 1
ATOM 894 N N . GLU A 1 114 ? 5.387 -11.000 9.472 1.00 72.88 114 GLU A N 1
ATOM 895 C CA . GLU A 1 114 ? 5.326 -12.292 8.780 1.00 72.88 114 GLU A CA 1
ATOM 896 C C . GLU A 1 114 ? 6.525 -12.480 7.846 1.00 72.88 114 GLU A C 1
ATOM 898 O O . GLU A 1 114 ? 7.151 -13.542 7.834 1.00 72.88 114 GLU A O 1
ATOM 903 N N . TYR A 1 115 ? 6.917 -11.427 7.126 1.00 67.38 115 TYR A N 1
ATOM 904 C CA . TYR A 1 115 ? 8.128 -11.440 6.313 1.00 67.38 115 TYR A CA 1
ATOM 905 C C . TYR A 1 115 ? 9.377 -11.651 7.176 1.00 67.38 115 TYR A C 1
ATOM 907 O O . TYR A 1 115 ? 10.212 -12.500 6.863 1.00 67.38 115 TYR A O 1
ATOM 915 N N . ARG A 1 116 ? 9.486 -10.934 8.301 1.00 68.19 116 ARG A N 1
ATOM 916 C CA . ARG A 1 116 ? 10.606 -11.088 9.232 1.00 68.19 116 ARG A CA 1
ATOM 917 C C . ARG A 1 116 ? 10.724 -12.530 9.714 1.00 68.19 116 ARG A C 1
ATOM 919 O O . ARG A 1 116 ? 11.798 -13.088 9.585 1.00 68.19 116 ARG A O 1
ATOM 926 N N . LYS A 1 117 ? 9.632 -13.145 10.182 1.00 74.25 117 LYS A N 1
ATOM 927 C CA . LYS A 1 117 ? 9.619 -14.550 10.643 1.00 74.25 117 LYS A CA 1
ATOM 928 C C . LYS A 1 117 ? 10.023 -15.550 9.560 1.00 74.25 117 LYS A C 1
ATOM 930 O O . LYS A 1 117 ? 10.536 -16.618 9.872 1.00 74.25 117 LYS A O 1
ATOM 935 N N . ARG A 1 118 ? 9.701 -15.259 8.298 1.00 69.00 118 ARG A N 1
ATOM 936 C CA . ARG A 1 118 ? 9.922 -16.188 7.186 1.00 69.00 118 ARG A CA 1
ATOM 937 C C . ARG A 1 118 ? 11.364 -16.182 6.682 1.00 69.00 118 ARG A C 1
ATOM 939 O O . ARG A 1 118 ? 11.811 -17.195 6.150 1.00 69.00 118 ARG A O 1
ATOM 946 N N . PHE A 1 119 ? 12.066 -15.059 6.814 1.00 57.84 119 PHE A N 1
ATOM 947 C CA . PHE A 1 119 ? 13.367 -14.850 6.170 1.00 57.84 119 PHE A CA 1
ATOM 948 C C . PHE A 1 119 ? 14.508 -14.468 7.127 1.00 57.84 119 PHE A C 1
ATOM 950 O O . PHE A 1 119 ? 15.658 -14.438 6.685 1.00 57.84 119 PHE A O 1
ATOM 957 N N . PHE A 1 120 ? 14.219 -14.196 8.403 1.00 52.31 120 PHE A N 1
ATOM 958 C CA . PHE A 1 120 ? 15.196 -13.888 9.454 1.00 52.31 120 PHE A CA 1
ATOM 959 C C . PHE A 1 120 ? 14.932 -14.721 10.709 1.00 52.31 120 PHE A C 1
ATOM 961 O O . PHE A 1 120 ? 15.936 -15.090 11.357 1.00 52.31 120 PHE A O 1
#

InterPro domains:
  IPR027913 Protein of unknown function DUF4473 [PF14747] (35-110)
  IPR027913 Protein of unknown function DUF4473 [PTHR33272] (34-117)

pLDDT: mean 70.07, std 19.11, range [31.45, 94.94]

Radius of gyration: 16.7 Å; chains: 1; bounding box: 60×27×40 Å

Foldseek 3Di:
DDPPDPPPDPDPVVVVLVLLLVVLCVCLVPPPPPLPVQLVLLVVLVADPVLSVVLSVLSVVLSVVQVVCVVVDDSVNSSVSSVVSVVVNVVSQVPDDPRNVVSVVVSVVVVVVVSVVVPD

Organism: Caenorhabditis remanei (NCBI:txid31234)

Sequence (120 aa):
MASQSFRSQPMEGERLIKSDVIWYKDKLCTETFKSDEYRAELVSSGLTQQAVDGILNISGTAYVSFAKNGANANFGNAIDAVTKWRMTMENFVKTQSKEDQDAYGKFCKKQEEEYRKRFF

Secondary structure (DSSP, 8-state):
--------PPPHHHHHHHHHHHHHHHHHHH-SS-HHHHHHHHHHTT--HHHHHHHHHHHHHHHHHHHTTTTS--HHHHHHHHHHHHHHHHHHHHTS-HHHHHHHHHHHHHHHHHHHHHH-